Protein AF-A0A0R3S0J6-F1 (afdb_monomer_lite)

Structure (mmCIF, N/CA/C/O backbone):
data_AF-A0A0R3S0J6-F1
#
_entry.id   AF-A0A0R3S0J6-F1
#
loop_
_atom_site.group_PDB
_atom_site.id
_atom_site.type_symbol
_atom_site.label_atom_id
_atom_site.label_alt_id
_atom_site.label_comp_id
_atom_site.label_asym_id
_atom_site.label_entity_id
_atom_site.label_seq_id
_atom_site.pdbx_PDB_ins_code
_atom_site.Cartn_x
_atom_site.Cartn_y
_atom_site.Cartn_z
_atom_site.occupancy
_atom_site.B_iso_or_equiv
_atom_site.auth_seq_id
_atom_site.auth_comp_id
_atom_site.auth_asym_id
_atom_site.auth_atom_id
_atom_site.pdbx_PDB_model_num
ATOM 1 N N . MET A 1 1 ? -15.813 9.219 -2.553 1.00 36.47 1 MET A N 1
ATOM 2 C CA . MET A 1 1 ? -16.192 7.886 -2.040 1.00 36.47 1 MET A CA 1
ATOM 3 C C . MET A 1 1 ? -15.552 6.876 -2.969 1.00 36.47 1 MET A C 1
ATOM 5 O O . MET A 1 1 ? -15.945 6.813 -4.127 1.00 36.47 1 MET A O 1
ATOM 9 N N . ILE A 1 2 ? -14.481 6.218 -2.521 1.00 33.66 2 ILE A N 1
ATOM 10 C CA . ILE A 1 2 ? -13.713 5.250 -3.316 1.00 33.66 2 ILE A CA 1
ATOM 11 C C . ILE A 1 2 ? -14.523 3.949 -3.298 1.00 33.66 2 ILE A C 1
ATOM 13 O O . ILE A 1 2 ? -14.281 3.045 -2.508 1.00 33.66 2 ILE A O 1
ATOM 17 N N . SER A 1 3 ? -15.602 3.943 -4.080 1.00 41.47 3 SER A N 1
ATOM 18 C CA . SER A 1 3 ? -16.480 2.792 -4.246 1.00 41.47 3 SER A CA 1
ATOM 19 C C . SER A 1 3 ? -15.841 1.814 -5.221 1.00 41.47 3 SER A C 1
ATOM 21 O O . SER A 1 3 ? -15.703 2.117 -6.403 1.00 41.47 3 SER A O 1
ATOM 23 N N . VAL A 1 4 ? -15.474 0.652 -4.682 1.00 58.44 4 VAL A N 1
ATOM 24 C CA . VAL A 1 4 ? -15.692 -0.684 -5.257 1.00 58.44 4 VAL A CA 1
ATOM 25 C C . VAL A 1 4 ? -15.693 -0.746 -6.788 1.00 58.44 4 VAL A C 1
ATOM 27 O O . VAL A 1 4 ? -16.732 -0.659 -7.435 1.00 58.44 4 VAL A O 1
ATOM 30 N N . MET A 1 5 ? -14.526 -1.028 -7.361 1.00 45.31 5 MET A N 1
ATOM 31 C CA . MET A 1 5 ? -14.443 -1.715 -8.652 1.00 45.31 5 MET A CA 1
ATOM 32 C C . MET A 1 5 ? -13.952 -3.145 -8.422 1.00 45.31 5 MET A C 1
ATOM 34 O O . MET A 1 5 ? -12.956 -3.583 -8.981 1.00 45.31 5 MET A O 1
ATOM 38 N N . CYS A 1 6 ? -14.689 -3.881 -7.589 1.00 50.47 6 CYS A N 1
ATOM 39 C CA . CYS A 1 6 ? -14.648 -5.341 -7.554 1.00 50.47 6 CYS A CA 1
ATOM 40 C C . CYS A 1 6 ? -16.066 -5.861 -7.804 1.00 50.47 6 CYS A C 1
ATOM 42 O O . CYS A 1 6 ? -16.714 -6.395 -6.913 1.00 50.47 6 CYS A O 1
ATOM 44 N N . SER A 1 7 ? -16.630 -5.581 -8.982 1.00 49.72 7 SER A N 1
ATOM 45 C CA . SER A 1 7 ? -17.940 -6.114 -9.386 1.00 49.72 7 SER A CA 1
ATOM 46 C C . SER A 1 7 ? -18.163 -6.004 -10.894 1.00 49.72 7 SER A C 1
ATOM 48 O O . SER A 1 7 ? -19.179 -5.475 -11.304 1.00 49.72 7 SER A O 1
ATOM 50 N N . PHE A 1 8 ? -17.268 -6.514 -11.747 1.00 42.50 8 PHE A N 1
ATOM 51 C CA . PHE A 1 8 ? -17.684 -6.914 -13.101 1.00 42.50 8 PHE A CA 1
ATOM 52 C C . PHE A 1 8 ? -16.910 -8.146 -13.576 1.00 42.50 8 PHE A C 1
ATOM 54 O O . PHE A 1 8 ? -15.880 -8.057 -14.224 1.00 42.50 8 PHE A O 1
ATOM 61 N N . SER A 1 9 ? -17.497 -9.296 -13.234 1.00 38.28 9 SER A N 1
ATOM 62 C CA . SER A 1 9 ? -17.627 -10.500 -14.057 1.00 38.28 9 SER A CA 1
ATOM 63 C C . SER A 1 9 ? -16.350 -11.103 -14.657 1.00 38.28 9 SER A C 1
ATOM 65 O O . SER A 1 9 ? -15.755 -10.581 -15.596 1.00 38.28 9 SER A O 1
ATOM 67 N N . ILE A 1 10 ? -16.036 -12.315 -14.195 1.00 52.00 10 ILE A N 1
ATOM 68 C CA . ILE A 1 10 ? -15.237 -13.312 -14.911 1.00 52.00 10 ILE A CA 1
ATOM 69 C C . ILE A 1 10 ? -15.889 -13.534 -16.288 1.00 52.00 10 ILE A C 1
ATOM 71 O O . ILE A 1 10 ? -16.755 -14.388 -16.464 1.00 52.00 10 ILE A O 1
ATOM 75 N N . ARG A 1 11 ? -15.493 -12.746 -17.288 1.00 43.25 11 ARG A N 1
ATOM 76 C CA . ARG A 1 11 ? -15.639 -13.108 -18.694 1.00 43.25 11 ARG A CA 1
ATOM 77 C C . ARG A 1 11 ? -14.278 -13.581 -19.164 1.00 43.25 11 ARG A C 1
ATOM 79 O O . ARG A 1 11 ? -13.346 -12.799 -19.335 1.00 43.25 11 ARG A O 1
ATOM 86 N N . HIS A 1 12 ? -14.191 -14.898 -19.336 1.00 50.84 12 HIS A N 1
ATOM 87 C CA . HIS A 1 12 ? -13.152 -15.558 -20.109 1.00 50.84 12 HIS A CA 1
ATOM 88 C C . HIS A 1 12 ? -12.846 -14.724 -21.363 1.00 50.84 12 HIS A C 1
ATOM 90 O O . HIS A 1 12 ? -13.759 -14.409 -22.127 1.00 50.84 12 HIS A O 1
ATOM 96 N N . ASN A 1 13 ? -11.561 -14.406 -21.549 1.00 40.84 13 ASN A N 1
ATOM 97 C CA . ASN A 1 13 ? -10.971 -13.673 -22.675 1.00 40.84 13 ASN A CA 1
ATOM 98 C C . ASN A 1 13 ? -10.734 -12.156 -22.514 1.00 40.84 13 ASN A C 1
ATOM 100 O O . ASN A 1 13 ? -10.846 -11.402 -23.480 1.00 40.84 13 ASN A O 1
ATOM 104 N N . PHE A 1 14 ? -10.287 -11.713 -21.337 1.00 41.44 14 PHE A N 1
ATOM 105 C CA . PHE A 1 14 ? -9.516 -10.474 -21.227 1.00 41.44 14 PHE A CA 1
ATOM 106 C C . PHE A 1 14 ? -8.057 -10.834 -20.939 1.00 41.44 14 PHE A C 1
ATOM 108 O O . PHE A 1 14 ? -7.684 -11.103 -19.801 1.00 41.44 14 PHE A O 1
ATOM 115 N N . SER A 1 15 ? -7.212 -10.868 -21.974 1.00 45.03 15 SER A N 1
ATOM 116 C CA . SER A 1 15 ? -5.762 -10.799 -21.769 1.00 45.03 15 SER A CA 1
ATOM 117 C C . SER A 1 15 ? -5.411 -9.357 -21.382 1.00 45.03 15 SER A C 1
ATOM 119 O O . SER A 1 15 ? -4.721 -8.654 -22.113 1.00 45.03 15 SER A O 1
ATOM 121 N N . ALA A 1 16 ? -5.918 -8.880 -20.240 1.00 47.91 16 ALA A N 1
ATOM 122 C CA . ALA A 1 16 ? -5.191 -7.851 -19.521 1.00 47.91 16 ALA A CA 1
ATOM 123 C C . ALA A 1 16 ? -3.973 -8.564 -18.966 1.00 47.91 16 ALA A C 1
ATOM 125 O O . ALA A 1 16 ? -4.034 -9.223 -17.928 1.00 47.91 16 ALA A O 1
ATOM 126 N N . LYS A 1 17 ? -2.862 -8.476 -19.696 1.00 45.25 17 LYS A N 1
ATOM 127 C CA . LYS A 1 17 ? -1.568 -8.604 -19.050 1.00 45.25 17 LYS A CA 1
ATOM 128 C C . LYS A 1 17 ? -1.582 -7.584 -17.917 1.00 45.25 17 LYS A C 1
ATOM 130 O O . LYS A 1 17 ? -1.605 -6.385 -18.179 1.00 45.25 17 LYS A O 1
ATOM 135 N N . PHE A 1 18 ? -1.663 -8.063 -16.681 1.00 55.22 18 PHE A N 1
ATOM 136 C CA . PHE A 1 18 ? -1.318 -7.247 -15.533 1.00 55.22 18 PHE A CA 1
ATOM 137 C C . PHE A 1 18 ? 0.161 -6.932 -15.738 1.00 55.22 18 PHE A C 1
ATOM 139 O O . PHE A 1 18 ? 1.012 -7.813 -15.607 1.00 55.22 18 PHE A O 1
ATOM 146 N N . ASP A 1 19 ? 0.455 -5.739 -16.251 1.00 57.53 19 ASP A N 1
ATOM 147 C CA . ASP A 1 19 ? 1.823 -5.327 -16.522 1.00 57.53 19 ASP A CA 1
ATOM 148 C C . ASP A 1 19 ? 2.449 -5.028 -15.156 1.00 57.53 19 ASP A C 1
ATOM 150 O O . ASP A 1 19 ? 2.460 -3.896 -14.682 1.00 57.53 19 ASP A O 1
ATOM 154 N N . PHE A 1 20 ? 2.931 -6.082 -14.489 1.00 63.41 20 PHE A N 1
ATOM 155 C CA . PHE A 1 20 ? 3.656 -6.029 -13.218 1.00 63.41 20 PHE A CA 1
ATOM 156 C C . PHE A 1 20 ? 5.022 -5.347 -13.373 1.00 63.41 20 PHE A C 1
ATOM 158 O O . PHE A 1 20 ? 5.959 -5.715 -12.685 1.00 63.41 20 PHE A O 1
ATOM 165 N N . LYS A 1 21 ? 5.178 -4.409 -14.311 1.00 68.81 21 LYS A N 1
ATOM 166 C CA . LYS A 1 21 ? 6.385 -3.594 -14.493 1.00 68.81 21 LYS A CA 1
ATOM 167 C C . LYS A 1 21 ? 6.357 -2.316 -13.673 1.00 68.81 21 LYS A C 1
ATOM 169 O O . LYS A 1 21 ? 7.375 -1.648 -13.556 1.00 68.81 21 LYS A O 1
ATOM 174 N N . HIS A 1 22 ? 5.203 -1.990 -13.108 1.00 78.31 22 HIS A N 1
ATOM 175 C CA . HIS A 1 22 ? 5.015 -0.831 -12.261 1.00 78.31 22 HIS A CA 1
ATOM 176 C C . HIS A 1 22 ? 4.300 -1.246 -10.975 1.00 78.31 22 HIS A C 1
ATOM 178 O O . HIS A 1 22 ? 3.468 -2.162 -11.015 1.00 78.31 22 HIS A O 1
ATOM 184 N N . PRO A 1 23 ? 4.598 -0.590 -9.844 1.00 80.44 23 PRO A N 1
ATOM 185 C CA . PRO A 1 23 ? 3.889 -0.846 -8.607 1.00 80.44 23 PRO A CA 1
ATOM 186 C C . PRO A 1 23 ? 2.424 -0.438 -8.737 1.00 80.44 23 PRO A C 1
ATOM 188 O O . PRO A 1 23 ? 2.047 0.409 -9.554 1.00 80.44 23 PRO A O 1
ATOM 191 N N . PHE A 1 24 ? 1.586 -1.051 -7.916 1.00 81.81 24 PHE A N 1
ATOM 192 C CA . PHE A 1 24 ? 0.146 -0.827 -7.910 1.00 81.81 24 PHE A CA 1
ATOM 193 C C . PHE A 1 24 ? -0.369 -0.710 -6.480 1.00 81.81 24 PHE A C 1
ATOM 195 O O . PHE A 1 24 ? 0.162 -1.321 -5.554 1.00 81.81 24 PHE A O 1
ATOM 202 N N . TRP A 1 25 ? -1.423 0.078 -6.296 1.00 83.88 25 TRP A N 1
ATOM 203 C CA . TRP A 1 25 ? -2.092 0.218 -5.009 1.00 83.88 25 TRP A CA 1
ATOM 204 C C . TRP A 1 25 ? -2.772 -1.083 -4.635 1.00 83.88 25 TRP A C 1
ATOM 206 O O . TRP A 1 25 ? -3.640 -1.571 -5.359 1.00 83.88 25 TRP A O 1
ATOM 216 N N . ILE A 1 26 ? -2.416 -1.610 -3.472 1.00 81.44 26 ILE A N 1
ATOM 217 C CA . ILE A 1 26 ? -3.230 -2.610 -2.800 1.00 81.44 26 ILE A CA 1
ATOM 218 C C . ILE A 1 26 ? -4.157 -1.829 -1.878 1.00 81.44 26 ILE A C 1
ATOM 220 O O . ILE A 1 26 ? -3.706 -0.925 -1.185 1.00 81.44 26 ILE A O 1
ATOM 224 N N . GLY A 1 27 ? -5.461 -2.112 -1.881 1.00 80.56 27 GLY A N 1
ATOM 225 C CA . GLY A 1 27 ? -6.457 -1.353 -1.101 1.00 80.56 27 GLY A CA 1
ATOM 226 C C . GLY A 1 27 ? -6.266 -1.353 0.429 1.00 80.56 27 GLY A C 1
ATOM 227 O O . GLY A 1 27 ? -7.180 -0.987 1.158 1.00 80.56 27 GLY A O 1
ATOM 228 N N . LEU A 1 28 ? -5.112 -1.793 0.923 1.00 85.75 28 LEU A N 1
ATOM 229 C CA . LEU A 1 28 ? -4.714 -1.835 2.314 1.00 85.75 28 LEU A CA 1
ATOM 230 C C . LEU A 1 28 ? -4.419 -0.422 2.840 1.00 85.75 28 LEU A C 1
ATOM 232 O O . LEU A 1 28 ? -3.609 0.322 2.280 1.00 85.75 28 LEU A O 1
ATOM 236 N N . SER A 1 29 ? -5.057 -0.083 3.956 1.00 87.31 29 SER A N 1
ATOM 237 C CA . SER A 1 29 ? -4.929 1.216 4.616 1.00 87.31 29 SER A CA 1
ATOM 238 C C . SER A 1 29 ? -4.651 1.052 6.106 1.00 87.31 29 SER A C 1
ATOM 240 O O . SER A 1 29 ? -4.999 0.032 6.705 1.00 87.31 29 SER A O 1
ATOM 242 N N . LYS A 1 30 ? -3.999 2.045 6.703 1.00 87.56 30 LYS A N 1
ATOM 243 C CA . LYS A 1 30 ? -3.703 2.087 8.132 1.00 87.56 30 LYS A CA 1
ATOM 244 C C . LYS A 1 30 ? -4.793 2.868 8.863 1.00 87.56 30 LYS A C 1
ATOM 246 O O . LYS A 1 30 ? -5.046 4.027 8.551 1.00 87.56 30 LYS A O 1
ATOM 251 N N . ASP A 1 31 ? -5.413 2.229 9.846 1.00 84.31 31 ASP A N 1
ATOM 252 C CA . ASP A 1 31 ? -6.405 2.815 10.744 1.00 84.31 31 ASP A CA 1
ATOM 253 C C . ASP A 1 31 ? -5.793 2.893 12.150 1.00 84.31 31 ASP A C 1
ATOM 255 O O . ASP A 1 31 ? -5.717 1.898 12.878 1.00 84.31 31 ASP A O 1
ATOM 259 N N . GLY A 1 32 ? -5.256 4.065 12.499 1.00 83.38 32 GLY A N 1
ATOM 260 C CA . GLY A 1 32 ? -4.449 4.251 13.707 1.00 83.38 32 GLY A CA 1
ATOM 261 C C . GLY A 1 32 ? -3.107 3.521 13.606 1.00 83.38 32 GLY A C 1
ATOM 262 O O . GLY A 1 32 ? -2.201 3.983 12.917 1.00 83.38 32 GLY A O 1
ATOM 263 N N . GLU A 1 33 ? -2.981 2.378 14.282 1.00 81.94 33 GLU A N 1
ATOM 264 C CA . GLU A 1 33 ? -1.789 1.511 14.253 1.00 81.94 33 GLU A CA 1
ATOM 265 C C . GLU A 1 33 ? -2.037 0.160 13.559 1.00 81.94 33 GLU A C 1
ATOM 267 O O . GLU A 1 33 ? -1.092 -0.590 13.319 1.00 81.94 33 GLU A O 1
ATOM 272 N N . GLU A 1 34 ? -3.285 -0.154 13.192 1.00 87.31 34 GLU A N 1
ATOM 273 C CA . GLU A 1 34 ? -3.641 -1.428 12.561 1.00 87.31 34 GLU A CA 1
ATOM 274 C C . GLU A 1 34 ? -3.849 -1.277 11.048 1.00 87.31 34 GLU A C 1
ATOM 276 O O . GLU A 1 34 ? -4.555 -0.385 10.581 1.00 87.31 34 GLU A O 1
ATOM 281 N N . TRP A 1 35 ? -3.295 -2.207 10.269 1.00 87.38 35 TRP A N 1
ATOM 282 C CA . TRP A 1 35 ? -3.563 -2.303 8.834 1.00 87.38 35 TRP A CA 1
ATOM 283 C C . TRP A 1 35 ? -4.859 -3.073 8.564 1.00 87.38 35 TRP A C 1
ATOM 285 O O . TRP A 1 35 ? -5.054 -4.194 9.055 1.00 87.38 35 TRP A O 1
ATOM 295 N N . LYS A 1 36 ? -5.741 -2.480 7.757 1.00 87.12 36 LYS A N 1
ATOM 296 C CA . LYS A 1 36 ? -7.060 -3.017 7.415 1.00 87.12 36 LYS A CA 1
ATOM 297 C C . LYS A 1 36 ? -7.308 -2.956 5.913 1.00 87.12 36 LYS A C 1
ATOM 299 O O . LYS A 1 36 ? -6.983 -1.977 5.236 1.00 87.12 36 LYS A O 1
ATOM 304 N N . TRP A 1 37 ? -7.907 -4.029 5.416 1.00 85.69 37 TRP A N 1
ATOM 305 C CA . TRP A 1 37 ? -8.476 -4.096 4.075 1.00 85.69 37 TRP A CA 1
ATOM 306 C C . TRP A 1 37 ? -9.769 -3.272 4.009 1.00 85.69 37 TRP A C 1
ATOM 308 O O . TRP A 1 37 ? -10.396 -3.048 5.050 1.00 85.69 37 TRP A O 1
ATOM 318 N N . PRO A 1 38 ? -10.206 -2.840 2.813 1.00 80.50 38 PRO A N 1
ATOM 319 C CA . PRO A 1 38 ? -11.407 -2.019 2.677 1.00 80.50 38 PRO A CA 1
ATOM 320 C C . PRO A 1 38 ? -12.673 -2.769 3.122 1.00 80.50 38 PRO A C 1
ATOM 322 O O . PRO A 1 38 ? -13.634 -2.143 3.557 1.00 80.50 38 PRO A O 1
ATOM 325 N N . ASP A 1 39 ? -12.642 -4.104 3.115 1.00 79.44 39 ASP A N 1
ATOM 326 C CA . ASP A 1 39 ? -13.702 -4.976 3.635 1.00 79.44 39 ASP A CA 1
ATOM 327 C C . ASP A 1 39 ? -13.739 -5.057 5.176 1.00 79.44 39 ASP A C 1
ATOM 329 O O . ASP A 1 39 ? -14.496 -5.836 5.751 1.00 79.44 39 ASP A O 1
ATOM 333 N N . GLY A 1 40 ? -12.880 -4.308 5.877 1.00 80.31 40 GLY A N 1
ATOM 334 C CA . GLY A 1 40 ? -12.771 -4.313 7.340 1.00 80.31 40 GLY A CA 1
ATOM 335 C C . GLY A 1 40 ? -11.999 -5.505 7.914 1.00 80.31 40 GLY A C 1
ATOM 336 O O . GLY A 1 40 ? -11.798 -5.594 9.128 1.00 80.31 40 GLY A O 1
ATOM 337 N N . THR A 1 41 ? -11.522 -6.412 7.059 1.00 82.94 41 THR A N 1
ATOM 338 C CA . THR A 1 41 ? -10.698 -7.550 7.480 1.00 82.94 41 THR A CA 1
ATOM 339 C C . THR A 1 41 ? -9.323 -7.065 7.942 1.00 82.94 41 THR A C 1
ATOM 341 O O . THR A 1 41 ? -8.648 -6.300 7.249 1.00 82.94 41 THR A O 1
ATOM 344 N N . LYS A 1 42 ? -8.885 -7.533 9.116 1.00 83.31 42 LYS A N 1
ATOM 345 C CA . LYS A 1 42 ? -7.547 -7.241 9.647 1.00 83.31 42 LYS A CA 1
ATOM 346 C C . LYS A 1 42 ? -6.459 -7.905 8.804 1.00 83.31 42 LYS A C 1
ATOM 348 O O . LYS A 1 42 ? -6.633 -9.030 8.329 1.00 83.31 42 LYS A O 1
ATOM 353 N N . LEU A 1 43 ? -5.314 -7.241 8.672 1.00 85.31 43 LEU A N 1
ATOM 354 C CA . LEU A 1 43 ? -4.151 -7.807 7.996 1.00 85.31 43 LEU A CA 1
ATOM 355 C C . LEU A 1 43 ? -3.626 -9.040 8.753 1.00 85.31 43 LEU A C 1
ATOM 357 O O . LEU A 1 43 ? -3.149 -8.928 9.878 1.00 85.31 43 LEU A O 1
ATOM 361 N N . ARG A 1 44 ? -3.719 -10.227 8.140 1.00 82.50 44 ARG A N 1
ATOM 362 C CA . ARG A 1 44 ? -3.190 -11.487 8.709 1.00 82.50 44 ARG A CA 1
ATOM 363 C C . ARG A 1 44 ? -1.861 -11.917 8.101 1.00 82.50 44 ARG A C 1
ATOM 365 O O . ARG A 1 44 ? -1.083 -12.599 8.755 1.00 82.50 44 ARG A O 1
ATOM 372 N N . TYR A 1 45 ? -1.642 -11.561 6.843 1.00 82.38 45 TYR A N 1
ATOM 373 C CA . TYR A 1 45 ? -0.455 -11.903 6.077 1.00 82.38 45 TYR A CA 1
ATOM 374 C C . TYR A 1 45 ? 0.040 -10.656 5.366 1.00 82.38 45 TYR A C 1
ATOM 376 O O . TYR A 1 45 ? -0.769 -9.863 4.882 1.00 82.38 45 TYR A O 1
ATOM 384 N N . HIS A 1 46 ? 1.354 -10.498 5.309 1.00 83.44 46 HIS A N 1
ATOM 385 C CA . HIS A 1 46 ? 1.980 -9.367 4.659 1.00 83.44 46 HIS A CA 1
ATOM 386 C C . HIS A 1 46 ? 3.254 -9.780 3.938 1.00 83.44 46 HIS A C 1
ATOM 388 O O . HIS A 1 46 ? 3.974 -10.675 4.378 1.00 83.44 46 HIS A O 1
ATOM 394 N N . LEU A 1 47 ? 3.537 -9.067 2.855 1.00 87.38 47 LEU A N 1
ATOM 395 C CA . LEU A 1 47 ? 4.757 -9.194 2.062 1.00 87.38 47 LEU A CA 1
ATOM 396 C C . LEU A 1 47 ? 5.597 -7.920 2.149 1.00 87.38 47 LEU A C 1
ATOM 398 O O . LEU A 1 47 ? 6.212 -7.526 1.168 1.00 87.38 47 LEU A O 1
ATOM 402 N N . TRP A 1 48 ? 5.586 -7.238 3.297 1.00 89.06 48 TRP A N 1
ATOM 403 C CA . TRP A 1 48 ? 6.374 -6.020 3.500 1.00 89.06 48 TRP A CA 1
ATOM 404 C C . TRP A 1 48 ? 7.829 -6.208 3.064 1.00 89.06 48 TRP A C 1
ATOM 406 O O . TRP A 1 48 ? 8.452 -7.220 3.392 1.00 89.06 48 TRP A O 1
ATOM 416 N N . GLY A 1 49 ? 8.339 -5.239 2.305 1.00 86.56 49 GLY A N 1
ATOM 417 C CA . GLY A 1 49 ? 9.744 -5.182 1.927 1.00 86.56 49 GLY A CA 1
ATOM 418 C C . GLY A 1 49 ? 10.647 -4.847 3.112 1.00 86.56 49 GLY A C 1
ATOM 419 O O . GLY A 1 49 ? 10.199 -4.623 4.239 1.00 86.56 49 GLY A O 1
ATOM 420 N N . GLU A 1 50 ? 11.951 -4.788 2.859 1.00 85.19 50 GLU A N 1
ATOM 421 C CA . GLU A 1 50 ? 12.909 -4.382 3.885 1.00 85.19 50 GLU A CA 1
ATOM 422 C C . GLU A 1 50 ? 12.619 -2.955 4.373 1.00 85.19 50 GLU A C 1
ATOM 424 O O . GLU A 1 50 ? 12.481 -2.028 3.576 1.00 85.19 50 GLU A O 1
ATOM 429 N N . ASN A 1 51 ? 12.593 -2.769 5.697 1.00 87.06 51 ASN A N 1
ATOM 430 C CA . ASN A 1 51 ? 12.289 -1.497 6.374 1.00 87.06 51 ASN A CA 1
ATOM 431 C C . ASN A 1 51 ? 10.832 -1.006 6.241 1.00 87.06 51 ASN A C 1
ATOM 433 O O . ASN A 1 51 ? 10.558 0.173 6.466 1.00 87.06 51 ASN A O 1
ATOM 437 N N . GLU A 1 52 ? 9.894 -1.900 5.924 1.00 88.44 52 GLU A N 1
ATOM 438 C CA . GLU A 1 52 ? 8.454 -1.626 5.883 1.00 88.44 52 GLU A CA 1
ATOM 439 C C . GLU A 1 52 ? 7.709 -2.422 6.978 1.00 88.44 52 GLU A C 1
ATOM 441 O O . GLU A 1 52 ? 8.161 -3.502 7.368 1.00 88.44 52 GLU A O 1
ATOM 446 N N . PRO A 1 53 ? 6.557 -1.938 7.484 1.00 87.81 53 PRO A N 1
ATOM 447 C CA . PRO A 1 53 ? 5.871 -0.695 7.130 1.00 87.81 53 PRO A CA 1
ATOM 448 C C . PRO A 1 53 ? 6.447 0.539 7.844 1.00 87.81 53 PRO A C 1
ATOM 450 O O . PRO A 1 53 ? 6.775 0.489 9.031 1.00 87.81 53 PRO A O 1
ATOM 453 N N . LYS A 1 54 ? 6.488 1.687 7.161 1.00 87.06 54 LYS A N 1
ATOM 454 C CA . LYS A 1 54 ? 6.847 2.967 7.791 1.00 87.06 54 LYS A CA 1
ATOM 455 C C . LYS A 1 54 ? 5.685 3.510 8.613 1.00 87.06 54 LYS A C 1
ATOM 457 O O . LYS A 1 54 ? 4.524 3.463 8.209 1.00 87.06 54 LYS A O 1
ATOM 462 N N . ALA A 1 55 ? 6.000 4.063 9.783 1.00 83.94 55 ALA A N 1
ATOM 463 C CA . ALA A 1 55 ? 4.985 4.570 10.702 1.00 83.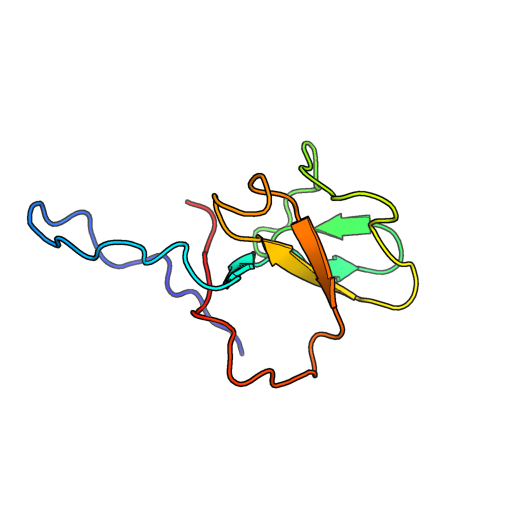94 55 ALA A CA 1
ATOM 464 C C . ALA A 1 55 ? 4.229 5.792 10.148 1.00 83.94 55 ALA A C 1
ATOM 466 O O . ALA A 1 55 ? 3.048 5.954 10.457 1.00 83.94 55 ALA A O 1
ATOM 467 N N . GLU A 1 56 ? 4.905 6.601 9.331 1.00 85.38 56 GLU A N 1
ATOM 468 C CA . GLU A 1 56 ? 4.415 7.874 8.786 1.00 85.38 56 GLU A CA 1
ATOM 469 C C . GLU A 1 56 ? 3.432 7.694 7.620 1.00 85.38 56 GLU A C 1
ATOM 471 O O . GLU A 1 56 ? 2.648 8.591 7.321 1.00 85.38 56 GLU A O 1
ATOM 476 N N . HIS A 1 57 ? 3.427 6.521 6.988 1.00 88.69 57 HIS A N 1
ATOM 477 C CA . HIS A 1 57 ? 2.604 6.239 5.821 1.00 88.69 57 HIS A CA 1
ATOM 478 C C . HIS A 1 57 ? 1.365 5.417 6.184 1.00 88.69 57 HIS A C 1
ATOM 480 O O . HIS A 1 57 ? 1.379 4.582 7.090 1.00 88.69 57 HIS A O 1
ATOM 486 N N . SER A 1 58 ? 0.273 5.667 5.457 1.00 88.88 58 SER A N 1
ATOM 487 C CA . SER A 1 58 ? -1.048 5.094 5.761 1.00 88.88 58 SER A CA 1
ATOM 488 C C . SER A 1 58 ? -1.668 4.292 4.617 1.00 88.88 58 SER A C 1
ATOM 490 O O . SER A 1 58 ? -2.747 3.733 4.792 1.00 88.88 58 SER A O 1
ATOM 492 N N . CYS A 1 59 ? -1.005 4.206 3.464 1.00 87.38 59 CYS A N 1
ATOM 493 C CA . CYS A 1 59 ? -1.438 3.377 2.344 1.00 87.38 59 CYS A CA 1
ATOM 494 C C . CYS A 1 59 ? -0.304 2.461 1.881 1.00 87.38 59 CYS A C 1
ATOM 496 O O . CYS A 1 59 ? 0.866 2.723 2.170 1.00 87.38 59 CYS A O 1
ATOM 498 N N . ALA A 1 60 ? -0.653 1.386 1.173 1.00 87.88 60 ALA A N 1
ATOM 499 C CA . ALA A 1 60 ? 0.312 0.394 0.720 1.00 87.88 60 ALA A CA 1
ATOM 500 C C . ALA A 1 60 ? 0.270 0.156 -0.795 1.00 87.88 60 ALA A C 1
ATOM 502 O O . ALA A 1 60 ? -0.786 0.092 -1.427 1.00 87.88 60 ALA A O 1
ATOM 503 N N . LEU A 1 61 ? 1.456 -0.013 -1.361 1.00 87.12 61 LEU A N 1
ATOM 504 C CA . LEU A 1 61 ? 1.712 -0.412 -2.734 1.00 87.12 61 LEU A CA 1
ATOM 505 C C . LEU A 1 61 ? 2.274 -1.826 -2.736 1.00 87.12 61 LEU A C 1
ATOM 507 O O . LEU A 1 61 ? 3.017 -2.200 -1.833 1.00 87.12 61 LEU A O 1
ATOM 511 N N . ALA A 1 62 ? 1.948 -2.593 -3.764 1.00 85.50 62 ALA A N 1
ATOM 512 C CA . ALA A 1 62 ? 2.676 -3.802 -4.093 1.00 85.50 62 ALA A CA 1
ATOM 513 C C . ALA A 1 62 ? 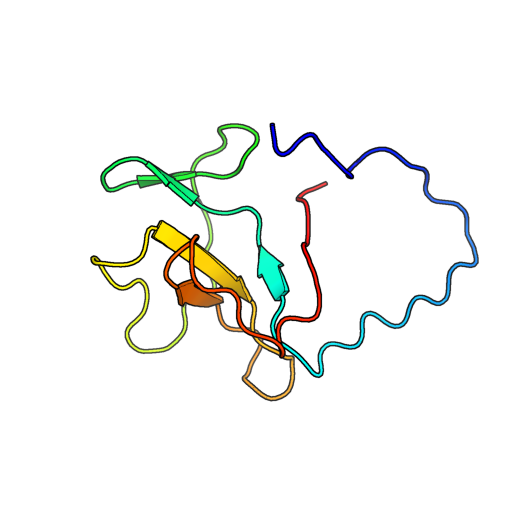3.611 -3.520 -5.265 1.00 85.50 62 ALA A C 1
ATOM 515 O O . ALA A 1 62 ? 3.217 -2.924 -6.272 1.00 85.50 62 ALA A O 1
ATOM 516 N N . ASP A 1 63 ? 4.850 -3.955 -5.096 1.00 82.62 63 ASP A N 1
ATOM 517 C CA . ASP A 1 63 ? 5.907 -3.845 -6.077 1.00 82.62 63 ASP A CA 1
ATOM 518 C C . ASP A 1 63 ? 5.830 -4.943 -7.138 1.00 82.62 63 ASP A C 1
ATOM 520 O O . ASP A 1 63 ? 5.052 -5.902 -7.075 1.00 82.62 63 ASP A O 1
ATOM 524 N N . THR A 1 64 ? 6.654 -4.759 -8.156 1.00 79.00 64 THR A N 1
ATOM 525 C CA . THR A 1 64 ? 6.737 -5.612 -9.335 1.00 79.00 64 THR A CA 1
ATOM 526 C C . THR A 1 64 ? 7.353 -6.973 -9.028 1.00 79.00 64 THR A C 1
ATOM 528 O O . THR A 1 64 ? 7.987 -7.193 -7.994 1.00 79.00 64 THR A O 1
ATOM 531 N N . GLU A 1 65 ? 7.206 -7.910 -9.965 1.00 68.88 65 GLU A N 1
ATOM 532 C CA . GLU A 1 65 ? 7.893 -9.203 -9.875 1.00 68.88 65 GLU A CA 1
ATOM 533 C C . GLU A 1 65 ? 9.422 -9.050 -9.883 1.00 68.88 65 GLU A C 1
ATOM 535 O O . GLU A 1 65 ? 10.109 -9.791 -9.185 1.00 68.88 65 GLU A O 1
ATOM 540 N N . GLU A 1 66 ? 9.938 -8.045 -10.597 1.00 67.38 66 GLU A N 1
ATOM 541 C CA . GLU A 1 66 ? 11.366 -7.712 -10.644 1.00 67.38 66 GLU A CA 1
ATOM 542 C C . GLU A 1 66 ? 11.907 -7.291 -9.267 1.00 67.38 66 GLU A C 1
ATOM 544 O O . GLU A 1 66 ? 13.005 -7.690 -8.888 1.00 67.38 66 GLU A O 1
ATOM 549 N N . ASN A 1 67 ? 11.094 -6.583 -8.477 1.00 67.69 67 ASN A N 1
ATOM 550 C CA . ASN A 1 67 ? 11.424 -6.155 -7.114 1.00 67.69 67 ASN A CA 1
ATOM 551 C C . ASN A 1 67 ? 11.036 -7.189 -6.039 1.00 67.69 67 ASN A C 1
ATOM 553 O O . ASN A 1 67 ? 10.994 -6.875 -4.848 1.00 67.69 67 ASN A O 1
ATOM 557 N N . GLY A 1 68 ? 10.741 -8.434 -6.430 1.00 69.06 68 GLY A N 1
ATOM 558 C CA . GLY A 1 68 ? 10.477 -9.534 -5.500 1.00 69.06 68 GLY A CA 1
ATOM 559 C C . GLY A 1 68 ? 9.060 -9.579 -4.919 1.00 69.06 68 GLY A C 1
ATOM 560 O O . GLY A 1 68 ? 8.832 -10.317 -3.965 1.00 69.06 68 GLY A O 1
ATOM 561 N N . ARG A 1 69 ? 8.092 -8.854 -5.507 1.00 75.56 69 ARG A N 1
ATOM 562 C CA . ARG A 1 69 ? 6.675 -8.822 -5.079 1.00 75.56 69 ARG A CA 1
ATOM 563 C C . ARG A 1 69 ? 6.483 -8.395 -3.615 1.00 75.56 69 ARG A C 1
ATOM 565 O O . ARG A 1 69 ? 5.619 -8.927 -2.913 1.00 75.56 69 ARG A O 1
ATOM 572 N N . HIS A 1 70 ? 7.290 -7.445 -3.160 1.00 86.88 70 HIS A N 1
ATOM 573 C CA . HIS A 1 70 ? 7.186 -6.888 -1.816 1.00 86.88 70 HIS A CA 1
ATOM 574 C C . HIS A 1 70 ? 6.135 -5.778 -1.739 1.00 86.88 70 HIS A C 1
ATOM 576 O O . HIS A 1 70 ? 5.685 -5.251 -2.754 1.00 86.88 70 HIS A O 1
ATOM 582 N N . TRP A 1 71 ? 5.699 -5.438 -0.532 1.00 88.44 71 TRP A N 1
ATOM 583 C CA . TRP A 1 71 ? 4.795 -4.324 -0.273 1.00 88.44 71 TRP A CA 1
ATOM 584 C C . TRP A 1 71 ? 5.554 -3.165 0.355 1.00 88.44 71 TRP A C 1
ATOM 586 O O . TRP A 1 71 ? 6.393 -3.369 1.234 1.00 88.44 71 TRP A O 1
ATOM 596 N N . HIS A 1 72 ? 5.202 -1.954 -0.054 1.00 88.62 72 HIS A N 1
ATOM 597 C CA . HIS A 1 72 ? 5.799 -0.714 0.420 1.00 88.62 72 HIS A CA 1
ATOM 598 C C . HIS A 1 72 ? 4.723 0.235 0.912 1.00 88.62 72 HIS A C 1
ATOM 600 O O . HIS A 1 72 ? 3.619 0.274 0.369 1.00 88.62 72 HIS A O 1
ATOM 606 N N . THR A 1 73 ? 5.033 1.008 1.946 1.00 89.81 73 THR A N 1
ATOM 607 C CA . THR A 1 73 ? 4.112 2.021 2.447 1.00 89.81 73 THR A CA 1
ATOM 608 C C . THR A 1 73 ? 4.392 3.375 1.817 1.00 89.81 73 THR A C 1
ATOM 610 O O . THR A 1 73 ? 5.527 3.728 1.503 1.00 89.81 73 THR A O 1
ATOM 613 N N . ILE A 1 74 ? 3.328 4.137 1.604 1.00 86.12 74 ILE A N 1
ATOM 614 C CA . ILE A 1 74 ? 3.379 5.448 0.967 1.00 86.12 74 ILE A CA 1
ATOM 615 C C . ILE A 1 74 ? 2.242 6.332 1.490 1.00 86.12 74 ILE A C 1
ATOM 617 O O . ILE A 1 74 ? 1.207 5.857 1.976 1.00 86.12 74 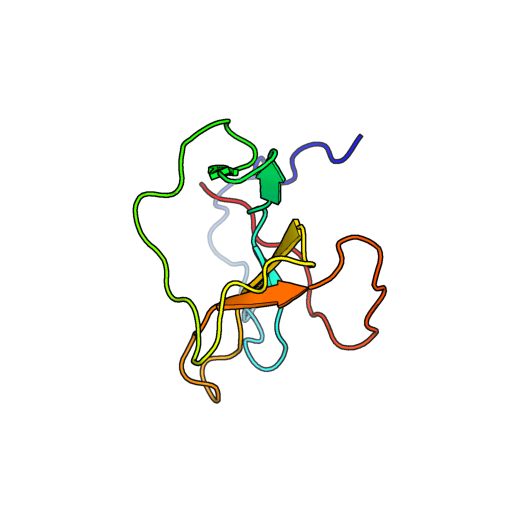ILE A O 1
ATOM 621 N N . ASP A 1 75 ? 2.424 7.642 1.383 1.00 84.94 75 ASP A N 1
ATOM 622 C CA . ASP A 1 75 ? 1.362 8.605 1.627 1.00 84.94 75 ASP A CA 1
ATOM 623 C C . ASP A 1 75 ? 0.214 8.414 0.637 1.00 84.94 75 ASP A C 1
ATOM 625 O O . ASP A 1 75 ? 0.384 8.509 -0.578 1.00 84.94 75 ASP A O 1
ATOM 629 N N 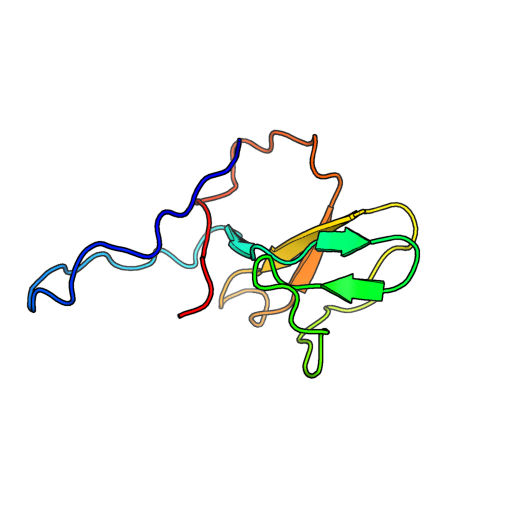. CYS A 1 76 ? -0.993 8.228 1.167 1.00 80.81 76 CYS A N 1
ATOM 630 C CA . CYS A 1 76 ? -2.215 8.078 0.376 1.00 80.81 76 CYS A CA 1
ATOM 631 C C . CYS A 1 76 ? -2.477 9.258 -0.575 1.00 80.81 76 CYS A C 1
ATOM 633 O O . CYS A 1 76 ? -3.209 9.122 -1.551 1.00 80.81 76 CYS A O 1
ATOM 635 N N . ASN A 1 77 ? -1.906 10.427 -0.269 1.00 78.81 77 ASN A N 1
ATOM 636 C CA . ASN A 1 77 ? -2.056 11.646 -1.058 1.00 78.81 77 ASN A CA 1
ATOM 637 C C . ASN A 1 77 ? -0.947 11.829 -2.111 1.00 78.81 77 ASN A C 1
ATOM 639 O O . ASN A 1 77 ? -0.937 12.826 -2.832 1.00 78.81 77 ASN A O 1
ATOM 643 N N . ASN A 1 78 ? 0.009 10.901 -2.198 1.00 75.06 78 ASN A N 1
ATOM 644 C CA . ASN A 1 78 ? 1.089 10.984 -3.168 1.00 75.06 78 ASN A CA 1
ATOM 645 C C . ASN A 1 78 ? 0.598 10.504 -4.543 1.00 75.06 78 ASN A C 1
ATOM 647 O O . ASN A 1 78 ? 0.387 9.313 -4.770 1.00 75.06 78 ASN A O 1
ATOM 651 N N . SER A 1 79 ? 0.404 11.443 -5.471 1.00 60.78 79 SER A N 1
ATOM 652 C CA . SER A 1 79 ? 0.127 11.132 -6.878 1.00 60.78 79 SER A CA 1
ATOM 653 C C . SER A 1 79 ? 1.433 10.842 -7.607 1.00 60.78 79 SER A C 1
ATOM 655 O O . SER A 1 79 ? 2.030 11.721 -8.227 1.00 60.78 79 SER A O 1
ATOM 657 N N . MET A 1 80 ? 1.897 9.598 -7.528 1.00 66.75 80 MET A N 1
ATOM 658 C CA . MET A 1 80 ? 3.022 9.143 -8.338 1.00 66.75 80 MET A CA 1
ATOM 659 C C . MET A 1 80 ? 2.549 8.736 -9.736 1.00 66.75 80 MET A C 1
ATOM 661 O O . MET A 1 80 ? 1.734 7.831 -9.896 1.00 66.75 80 MET A O 1
ATOM 665 N N . ASN A 1 81 ? 3.127 9.372 -10.757 1.00 66.44 81 ASN A N 1
ATOM 666 C CA . ASN A 1 81 ? 2.808 9.144 -12.174 1.00 66.44 81 ASN A CA 1
ATOM 667 C C . ASN A 1 81 ? 3.194 7.749 -12.706 1.00 66.44 81 ASN A C 1
ATOM 669 O O . ASN A 1 81 ? 2.892 7.442 -13.854 1.00 66.44 81 ASN A O 1
ATOM 673 N N . TYR A 1 82 ? 3.889 6.928 -11.915 1.00 74.38 82 TYR A N 1
ATOM 674 C CA . TYR A 1 82 ? 4.366 5.604 -12.324 1.00 74.38 82 TYR A CA 1
ATOM 675 C C . TYR A 1 82 ? 3.594 4.448 -11.674 1.00 74.38 82 TYR A C 1
ATOM 677 O O . TYR A 1 82 ? 3.971 3.299 -11.870 1.00 74.38 82 TYR A O 1
ATOM 685 N N . ILE A 1 83 ? 2.534 4.721 -10.905 1.00 74.31 83 ILE A N 1
ATOM 686 C CA . ILE A 1 83 ? 1.690 3.671 -10.324 1.00 74.31 83 ILE A CA 1
ATOM 687 C C . ILE A 1 83 ? 0.712 3.171 -11.395 1.00 74.31 83 ILE A C 1
ATOM 689 O O . ILE A 1 83 ? -0.046 3.956 -11.962 1.00 74.31 83 ILE A O 1
ATOM 693 N N . ALA A 1 84 ? 0.712 1.863 -11.668 1.00 71.81 84 ALA A N 1
ATOM 694 C CA . ALA A 1 84 ? -0.057 1.275 -12.772 1.00 71.81 84 ALA A CA 1
ATOM 695 C C . ALA A 1 84 ? -1.570 1.179 -12.522 1.00 71.81 84 ALA A C 1
ATOM 697 O O . ALA A 1 84 ? -2.337 1.054 -13.476 1.00 71.81 84 ALA A O 1
ATOM 698 N N . GLY A 1 85 ? -2.023 1.224 -11.267 1.00 71.38 85 GLY A N 1
ATOM 699 C CA . GLY A 1 85 ? -3.449 1.165 -10.948 1.00 71.38 85 GLY A CA 1
ATOM 700 C C . GLY A 1 85 ? -3.748 0.693 -9.530 1.00 71.38 85 GLY A C 1
ATOM 701 O O . GLY A 1 85 ? -2.890 0.758 -8.651 1.00 71.38 85 GLY A O 1
ATOM 702 N N . TYR A 1 86 ? -4.981 0.222 -9.328 1.00 69.81 86 TYR A N 1
ATOM 703 C CA . TYR A 1 86 ? -5.511 -0.252 -8.049 1.00 69.81 86 TYR A CA 1
ATOM 704 C C . TYR A 1 86 ? -5.918 -1.725 -8.154 1.00 69.81 86 TYR A C 1
ATOM 706 O O . TYR A 1 86 ? -6.570 -2.121 -9.120 1.00 69.81 86 TYR A O 1
ATOM 714 N N . VAL A 1 87 ? -5.571 -2.519 -7.143 1.00 67.69 87 VAL A N 1
ATOM 715 C CA . VAL A 1 87 ? -5.995 -3.913 -6.982 1.00 67.69 87 VAL A CA 1
ATOM 716 C C . VAL A 1 87 ? -6.949 -4.014 -5.798 1.00 67.69 87 VAL A C 1
ATOM 718 O O . VAL A 1 87 ? -6.619 -3.628 -4.673 1.00 67.69 87 VAL A O 1
ATOM 721 N N . CYS A 1 88 ? -8.138 -4.556 -6.058 1.00 62.88 88 CYS A N 1
ATOM 722 C CA . CYS A 1 88 ? -9.106 -4.922 -5.030 1.00 62.88 88 CYS A CA 1
ATOM 723 C C . CYS A 1 88 ? -8.912 -6.386 -4.614 1.00 62.88 88 CYS A C 1
ATOM 725 O O . CYS A 1 88 ? -8.554 -7.232 -5.436 1.00 62.88 88 CYS A O 1
ATOM 727 N N . GLN A 1 89 ? -9.175 -6.683 -3.344 1.00 54.72 89 GLN A N 1
ATOM 728 C CA . GLN A 1 89 ? -9.318 -8.056 -2.872 1.00 54.72 89 GLN A CA 1
ATOM 729 C C . GLN A 1 89 ? -10.617 -8.660 -3.458 1.00 54.72 89 GLN A C 1
ATOM 731 O O . GLN A 1 89 ? -11.591 -7.932 -3.663 1.00 54.72 89 GLN A O 1
ATOM 736 N N . GLN A 1 90 ? -10.595 -9.956 -3.802 1.00 52.16 90 GLN A N 1
ATOM 737 C CA . GLN A 1 90 ? -11.775 -10.730 -4.230 1.00 52.16 90 GLN A CA 1
ATOM 738 C C . GLN A 1 90 ? -12.525 -11.298 -3.029 1.00 52.16 90 GLN A C 1
ATOM 740 O O . GLN A 1 90 ? -11.837 -11.697 -2.058 1.00 52.16 90 GLN A O 1
#

Secondary struct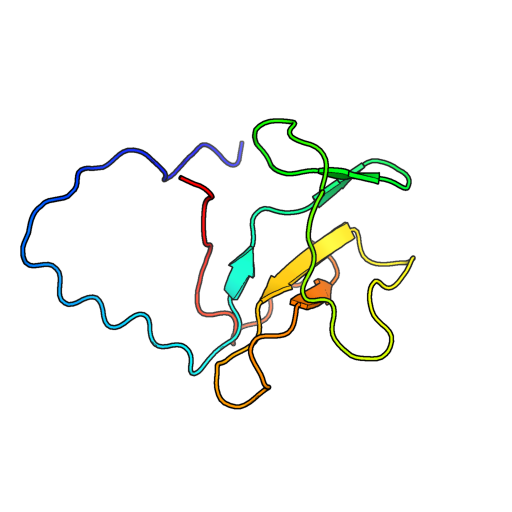ure (DSSP, 8-state):
-------S---S-------TTS-EEEEEEEETTEEE-TTS-B-----B-TT-S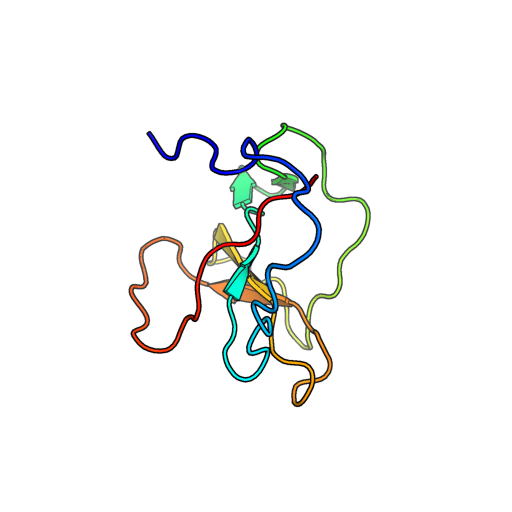-TT--EEEEPPTTTTT-EEEE-TT---TT---EE---

Foldseek 3Di:
DPDDPPDDDDDPDDPPPPPLQFKAWEQWWDDQNFIAHPVRDGDPDFQADPPDDDPPFTTKIFHGVVSVRHIYGDHPPDPDPRHPYYDHDD

Radius of gyration: 13.69 Å; chains: 1; bounding box: 31×27×37 Å

pLDDT: mean 72.76, std 16.18, range [33.66, 89.81]

InterPro domains:
  IPR001304 C-type lectin-like [PF00059] (20-83)
  IPR001304 C-type lectin-like [PS50041] (24-85)
  IPR016186 C-type lectin-like/link domain superfamily [G3DSA:3.10.100.10] (8-89)
  IPR016187 C-type lectin fold [SSF56436] (15-89)

Sequence (90 aa):
MISVMCSFSIRHNFSAKFDFKHPFWIGLSKDGEEWKWPDGTKLRYHLWGENEPKAEHSCALADTEENGRHWHTIDCNNSMNYIAGYVCQQ

Organism: NCBI:txid1147741